Protein AF-A0A7J3GBJ2-F1 (afdb_monomer_lite)

Foldseek 3Di:
DEDDDDQVVVLVVVLVVLVVCVVPDPAAAEDPVQAPHLSCQLSCQVRGVVRYDGDDDLLLVLLLLVLCLQPPVVLSLVLLVVLLVCQVPLCPVPDDDADSVPADRSVVADSVCSCVRQSVDPNNSVSSSSCVVVQCPPADPVRDRPRNVVSVVSCVVVVVVSCVSSVVSVVSSCCSRNVD

Radius of gyration: 18.42 Å; chains: 1; bounding box: 48×35×54 Å

Structure (mmCIF, N/CA/C/O backbone):
data_AF-A0A7J3GBJ2-F1
#
_entry.id   AF-A0A7J3GBJ2-F1
#
loop_
_atom_site.group_PDB
_atom_site.id
_atom_site.type_symbol
_atom_site.label_atom_id
_atom_site.label_alt_id
_atom_site.label_comp_id
_atom_site.label_asym_id
_atom_site.label_entity_id
_atom_site.label_seq_id
_atom_site.pdbx_PDB_ins_code
_atom_site.Cartn_x
_atom_site.Cartn_y
_atom_site.Cartn_z
_atom_site.occupancy
_atom_site.B_iso_or_equiv
_atom_site.auth_seq_id
_atom_site.auth_comp_id
_atom_site.auth_asym_id
_atom_site.auth_atom_id
_atom_site.pdbx_PDB_model_num
ATOM 1 N N . VAL A 1 1 ? 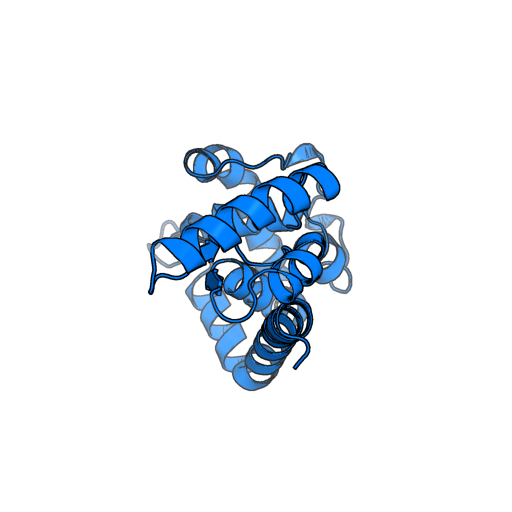1.906 3.348 5.472 1.00 92.12 1 VAL A N 1
ATOM 2 C CA . VAL A 1 1 ? 2.858 3.636 6.576 1.00 92.12 1 VAL A CA 1
ATOM 3 C C . VAL A 1 1 ? 2.103 3.857 7.868 1.00 92.12 1 VAL A C 1
ATOM 5 O O . VAL A 1 1 ? 0.923 4.216 7.801 1.00 92.12 1 VAL A O 1
ATOM 8 N N . ASP A 1 2 ? 2.789 3.650 8.988 1.00 96.25 2 ASP A N 1
ATOM 9 C CA . ASP A 1 2 ? 2.226 3.807 10.328 1.00 96.25 2 ASP A CA 1
ATOM 10 C C . ASP A 1 2 ? 1.955 5.274 10.692 1.00 96.25 2 ASP A C 1
ATOM 12 O O . ASP A 1 2 ? 2.309 6.191 9.943 1.00 96.25 2 ASP A O 1
ATOM 16 N N . TYR A 1 3 ? 1.248 5.480 11.800 1.00 95.81 3 TYR A N 1
ATOM 17 C CA . TYR A 1 3 ? 0.999 6.790 12.384 1.00 95.81 3 TYR A CA 1
ATOM 18 C C . TYR A 1 3 ? 2.322 7.482 12.745 1.00 95.81 3 TYR A C 1
ATOM 20 O O . TYR A 1 3 ? 3.266 6.852 13.218 1.00 95.81 3 TYR A O 1
ATOM 28 N N . ILE A 1 4 ? 2.381 8.791 12.501 1.00 94.38 4 ILE A N 1
ATOM 29 C CA . ILE A 1 4 ? 3.524 9.646 12.826 1.00 94.38 4 ILE A CA 1
ATOM 30 C C . ILE A 1 4 ? 3.000 10.722 13.771 1.00 94.38 4 ILE A C 1
ATOM 32 O O . ILE A 1 4 ? 2.226 11.583 13.354 1.00 94.38 4 ILE A O 1
ATOM 36 N N . GLY A 1 5 ? 3.402 10.658 15.036 1.00 95.62 5 GLY A N 1
ATOM 37 C CA . GLY A 1 5 ? 2.959 11.588 16.068 1.00 95.62 5 GLY A CA 1
ATOM 38 C C . GLY A 1 5 ? 3.082 10.996 17.467 1.00 95.62 5 GLY A C 1
ATOM 39 O O . GLY A 1 5 ? 3.608 9.897 17.647 1.00 95.62 5 GLY A O 1
ATOM 40 N N . ASP A 1 6 ? 2.580 11.734 18.453 1.00 98.00 6 ASP A N 1
ATOM 41 C CA . ASP A 1 6 ? 2.528 11.293 19.844 1.00 98.00 6 ASP A CA 1
ATOM 42 C C . ASP A 1 6 ? 1.311 10.381 20.068 1.00 98.00 6 ASP A C 1
ATOM 44 O O . ASP A 1 6 ? 0.164 10.781 19.855 1.00 98.00 6 ASP A O 1
ATOM 48 N N . LEU A 1 7 ? 1.559 9.138 20.488 1.00 98.38 7 LEU A N 1
ATOM 49 C CA . LEU A 1 7 ? 0.496 8.151 20.701 1.00 98.38 7 LEU A CA 1
ATOM 50 C C . LEU A 1 7 ? -0.412 8.501 21.889 1.00 98.38 7 LEU A C 1
ATOM 52 O O . LEU A 1 7 ? -1.593 8.159 21.865 1.00 98.38 7 LEU A O 1
ATOM 56 N N . GLY A 1 8 ? 0.103 9.194 22.907 1.00 98.38 8 GLY A N 1
ATOM 57 C CA . GLY A 1 8 ? -0.686 9.639 24.054 1.00 98.38 8 GLY A CA 1
ATOM 58 C C . GLY A 1 8 ? -1.625 10.794 23.700 1.00 98.38 8 GLY A C 1
ATOM 59 O O . GLY A 1 8 ? -2.772 10.818 24.145 1.00 98.38 8 GLY A O 1
ATOM 60 N N . GLU A 1 9 ? -1.174 11.733 22.867 1.00 98.44 9 GLU A N 1
ATOM 61 C CA . GLU A 1 9 ? -2.026 12.777 22.286 1.00 98.44 9 GLU A CA 1
ATOM 62 C C . GLU A 1 9 ? -3.098 12.169 21.384 1.00 98.44 9 GLU A C 1
ATOM 64 O O . GLU A 1 9 ? -4.274 12.520 21.518 1.00 98.44 9 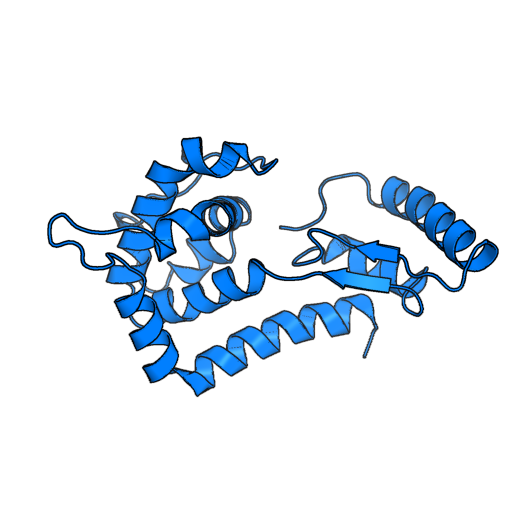GLU A O 1
ATOM 69 N N . PHE A 1 10 ? -2.719 11.218 20.521 1.00 98.56 10 PHE A N 1
ATOM 70 C CA . PHE A 1 10 ? -3.676 10.481 19.698 1.00 98.56 10 PHE A CA 1
ATOM 71 C C . PHE A 1 10 ? -4.740 9.797 20.561 1.00 98.56 10 PHE A C 1
ATOM 73 O O . PHE A 1 10 ? -5.927 9.954 20.296 1.00 98.56 10 PHE A O 1
ATOM 80 N N . GLU A 1 11 ? -4.342 9.076 21.613 1.00 98.62 11 GLU A N 1
ATOM 81 C CA . GLU A 1 11 ? -5.284 8.392 22.502 1.00 98.62 11 GLU A CA 1
ATOM 82 C C . GLU A 1 11 ? -6.266 9.368 23.158 1.00 98.62 11 GLU A C 1
ATOM 84 O O . GLU A 1 11 ? -7.481 9.164 23.080 1.00 98.62 11 GLU A O 1
ATOM 89 N N . ARG A 1 12 ? -5.756 10.455 23.753 1.00 98.56 12 ARG A N 1
ATOM 90 C CA . ARG A 1 12 ? -6.589 11.464 24.425 1.00 98.56 12 ARG A CA 1
ATOM 91 C C . ARG A 1 12 ? -7.602 12.100 23.477 1.00 98.56 12 ARG A C 1
ATOM 93 O O . ARG A 1 12 ? -8.775 12.226 23.823 1.00 98.56 12 ARG A O 1
ATOM 100 N N . THR A 1 13 ? -7.172 12.489 22.279 1.00 98.25 13 THR A N 1
ATOM 101 C CA . THR A 1 13 ? -8.063 13.117 21.288 1.00 98.25 13 THR A CA 1
ATOM 102 C C . THR A 1 13 ? -9.037 12.118 20.668 1.00 98.25 13 THR A C 1
ATOM 104 O O . THR A 1 13 ? -10.225 12.420 20.527 1.00 98.25 13 THR A O 1
ATOM 107 N N . PHE A 1 14 ? -8.587 10.901 20.358 1.00 98.38 14 PHE A N 1
ATOM 108 C CA . PHE A 1 14 ? -9.445 9.850 19.815 1.00 98.38 14 PHE A CA 1
ATOM 109 C C . PHE A 1 14 ? -10.545 9.438 20.800 1.00 98.38 14 PHE A C 1
ATOM 111 O O . PHE A 1 14 ? -11.691 9.244 20.391 1.00 98.38 14 PHE A O 1
ATOM 118 N N . GLN A 1 15 ? -10.237 9.374 22.101 1.00 98.38 15 GLN A N 1
ATOM 119 C CA . GLN A 1 15 ? -11.229 9.105 23.143 1.00 98.38 15 GLN A CA 1
ATOM 120 C C . GLN A 1 15 ? -12.368 10.134 23.122 1.00 98.38 15 GLN A C 1
ATOM 122 O O . GLN A 1 15 ? -13.537 9.756 23.204 1.00 98.38 15 GLN A O 1
ATOM 127 N N . ILE A 1 16 ? -12.050 11.421 22.951 1.00 98.44 16 ILE A N 1
ATOM 128 C CA . ILE A 1 16 ? -13.060 12.482 22.840 1.00 98.44 16 ILE A CA 1
ATOM 129 C C . ILE A 1 16 ? -13.940 12.252 21.604 1.00 98.44 16 ILE A C 1
ATOM 131 O O . ILE A 1 16 ? -15.165 12.285 21.710 1.00 98.44 16 ILE A O 1
ATOM 135 N N . HIS A 1 17 ? -13.351 11.942 20.445 1.00 98.19 17 HIS A N 1
ATOM 136 C CA . HIS A 1 17 ? -14.122 11.637 19.234 1.00 98.19 17 HIS A CA 1
ATOM 137 C C . HIS A 1 17 ? -15.032 10.412 19.393 1.00 98.19 17 HIS A C 1
ATOM 139 O O . HIS A 1 17 ? -16.178 10.444 18.940 1.00 98.19 17 HIS A O 1
ATOM 145 N N . ALA A 1 18 ? -14.563 9.359 20.065 1.00 97.75 18 ALA A N 1
ATOM 146 C CA . ALA A 1 18 ? -15.368 8.177 20.361 1.00 97.75 18 ALA A CA 1
ATOM 147 C C . ALA A 1 18 ? -16.564 8.512 21.265 1.00 97.75 18 ALA A C 1
ATOM 149 O O . ALA A 1 18 ? -17.683 8.075 20.991 1.00 97.75 18 ALA A O 1
ATOM 150 N N . LEU A 1 19 ? -16.358 9.339 22.297 1.00 97.88 19 LEU A N 1
ATOM 151 C CA . LEU A 1 19 ? -17.436 9.811 23.172 1.00 97.88 19 LEU A CA 1
ATOM 152 C C . LEU A 1 19 ? -18.465 10.656 22.410 1.00 97.88 19 LEU A C 1
ATOM 154 O O . LEU A 1 19 ? -19.664 10.439 22.571 1.00 97.88 19 LEU A O 1
ATOM 158 N N . ILE A 1 20 ? -18.015 11.565 21.539 1.00 98.25 20 ILE A N 1
ATOM 159 C CA . ILE A 1 20 ? -18.900 12.375 20.687 1.00 98.25 20 ILE A CA 1
ATOM 160 C C . ILE A 1 20 ? -19.735 11.467 19.770 1.00 98.25 20 ILE A C 1
ATOM 162 O O . ILE A 1 20 ? -20.954 11.633 19.697 1.00 98.25 20 ILE A O 1
ATOM 166 N N . ALA A 1 21 ? -19.113 10.477 19.121 1.00 97.69 21 ALA A N 1
ATOM 167 C CA . ALA A 1 21 ? -19.807 9.544 18.232 1.00 97.69 21 ALA A CA 1
ATOM 168 C C . ALA A 1 21 ? -20.862 8.699 18.951 1.00 97.69 21 ALA A C 1
ATOM 170 O O . ALA A 1 21 ? -21.957 8.493 18.427 1.00 97.69 21 ALA A O 1
ATOM 171 N N . ARG A 1 22 ? -20.564 8.261 20.179 1.00 96.56 22 ARG A N 1
ATOM 172 C CA . ARG A 1 22 ? -21.524 7.536 21.020 1.00 96.56 22 ARG A CA 1
ATOM 173 C C . ARG A 1 22 ? -22.670 8.428 21.490 1.00 96.56 22 ARG A C 1
ATOM 175 O O . ARG A 1 22 ? -23.808 7.976 21.501 1.00 96.56 22 ARG A O 1
ATOM 182 N N . ASN A 1 23 ? -22.387 9.682 21.842 1.00 97.94 23 ASN A N 1
ATOM 183 C CA . ASN A 1 23 ? -23.396 10.605 22.360 1.00 97.94 23 ASN A CA 1
ATOM 184 C C . ASN A 1 23 ? -24.367 11.111 21.282 1.00 97.94 23 ASN A C 1
ATOM 186 O O . ASN A 1 23 ? -25.557 11.249 21.542 1.00 97.94 23 ASN A O 1
ATOM 190 N N . PHE A 1 24 ? -23.866 11.397 20.078 1.00 97.00 24 PHE A N 1
ATOM 191 C CA . PHE A 1 24 ? -24.652 11.996 18.989 1.00 97.00 24 PHE A CA 1
ATOM 192 C C . PHE A 1 24 ? -24.983 11.014 17.859 1.00 97.00 24 PHE A C 1
ATOM 194 O O . PHE A 1 24 ? -25.394 11.427 16.775 1.00 97.00 24 PHE A O 1
ATOM 201 N N . GLY A 1 25 ? -24.751 9.724 18.092 1.00 92.75 25 GLY A N 1
ATOM 202 C CA . GLY A 1 25 ? -24.980 8.661 17.129 1.00 92.75 25 GLY A CA 1
ATOM 203 C C . GLY A 1 25 ? -26.459 8.413 16.781 1.00 92.75 25 GLY A C 1
ATOM 204 O O . GLY A 1 25 ? -27.335 9.185 17.167 1.00 92.75 25 GLY A O 1
ATOM 205 N N . PRO A 1 26 ? -26.759 7.322 16.048 1.00 90.25 26 PRO A N 1
ATOM 206 C CA . PRO A 1 26 ? -25.888 6.168 15.801 1.00 90.25 26 PRO A CA 1
ATOM 207 C C . PRO A 1 26 ? -25.029 6.327 14.533 1.00 90.25 26 PRO A C 1
ATOM 209 O O . PRO A 1 26 ? -25.389 5.848 13.458 1.00 90.25 26 PRO A O 1
ATOM 212 N N . TYR A 1 27 ? -23.860 6.965 14.650 1.00 96.88 27 TYR A N 1
ATOM 213 C CA . TYR A 1 27 ? -22.863 7.027 13.578 1.00 96.88 27 TYR A CA 1
ATOM 214 C C . TYR A 1 27 ? -21.522 6.445 14.030 1.00 96.88 27 TYR A C 1
ATOM 216 O O . TYR A 1 27 ? -21.257 6.268 15.216 1.00 96.88 27 TYR A O 1
ATOM 224 N N . LYS A 1 28 ? -20.677 6.122 13.049 1.00 97.56 28 LYS A N 1
ATOM 225 C CA . LYS A 1 28 ? -19.372 5.480 13.243 1.00 97.56 28 LYS A CA 1
ATOM 226 C C . LYS A 1 28 ? -18.231 6.435 12.919 1.00 97.56 28 LYS A C 1
ATOM 228 O O . LYS A 1 28 ? -18.367 7.301 12.054 1.00 97.56 28 LYS A O 1
ATOM 233 N N . LEU A 1 29 ? -17.083 6.220 13.552 1.00 97.81 29 LEU A N 1
ATOM 234 C CA . LEU A 1 29 ? -15.836 6.891 13.207 1.00 97.81 29 LEU A CA 1
ATOM 235 C C . LEU A 1 29 ? -15.256 6.270 11.931 1.00 97.81 29 LEU A C 1
ATOM 237 O O . LEU A 1 29 ? -14.889 5.096 11.900 1.00 97.81 29 LEU A O 1
ATOM 241 N N . SER A 1 30 ? -15.185 7.061 10.861 1.00 97.88 30 SER A N 1
ATOM 242 C CA . SER A 1 30 ? -14.603 6.644 9.582 1.00 97.88 30 SER A CA 1
ATOM 243 C C . SER A 1 30 ? -13.115 6.984 9.545 1.00 97.88 30 SER A C 1
ATOM 245 O O . SER A 1 30 ? -12.745 8.154 9.465 1.00 97.88 30 SER A O 1
ATOM 247 N N . ILE A 1 31 ? -12.257 5.964 9.564 1.00 97.56 31 ILE A N 1
ATOM 248 C CA . ILE A 1 31 ? -10.799 6.120 9.574 1.00 97.56 31 ILE A CA 1
ATOM 249 C C . ILE A 1 31 ? -10.274 6.040 8.141 1.00 97.56 31 ILE A C 1
ATOM 251 O O . ILE A 1 31 ? -10.201 4.970 7.531 1.00 97.56 31 ILE A O 1
ATOM 255 N N . HIS A 1 32 ? -9.937 7.207 7.596 1.00 96.00 32 HIS A N 1
ATOM 256 C CA . HIS A 1 32 ? -9.338 7.362 6.273 1.00 96.00 32 HIS A CA 1
ATOM 257 C C . HIS A 1 32 ? -7.830 7.108 6.321 1.00 96.00 32 HIS A C 1
ATOM 259 O O . HIS A 1 32 ? -7.207 7.226 7.375 1.00 96.00 32 HIS A O 1
ATOM 265 N N . SER A 1 33 ? -7.239 6.741 5.176 1.00 92.44 33 SER A N 1
ATOM 266 C CA . SER A 1 33 ? -5.830 6.313 5.103 1.00 92.44 33 SER A CA 1
ATOM 267 C C . SER A 1 33 ? -5.507 5.238 6.150 1.00 92.44 33 SER A C 1
ATOM 269 O O . SER A 1 33 ? -4.428 5.226 6.749 1.00 92.44 33 SER A O 1
ATOM 271 N N . GLY A 1 34 ? -6.489 4.364 6.391 1.00 93.81 34 GLY A N 1
ATOM 272 C CA . GLY A 1 34 ? -6.558 3.513 7.564 1.00 93.81 34 GLY A CA 1
ATOM 273 C C . GLY A 1 34 ? -5.627 2.317 7.510 1.00 93.81 34 GLY A C 1
ATOM 274 O O . GLY A 1 34 ? -5.369 1.752 8.560 1.00 93.81 34 GLY A O 1
ATOM 275 N N . SER A 1 35 ? -5.092 1.942 6.344 1.00 95.81 35 SER A N 1
ATOM 276 C CA . SER A 1 35 ? -4.127 0.845 6.221 1.00 95.81 35 SER A CA 1
ATOM 277 C C . SER A 1 35 ? -2.760 1.175 6.829 1.00 95.81 35 SER A C 1
ATOM 279 O O . SER A 1 35 ? -2.304 2.326 6.808 1.00 95.81 35 SER A O 1
ATOM 281 N N . ASP A 1 36 ? -2.085 0.128 7.300 1.00 96.69 36 ASP A N 1
ATOM 282 C CA . ASP A 1 36 ? -0.754 0.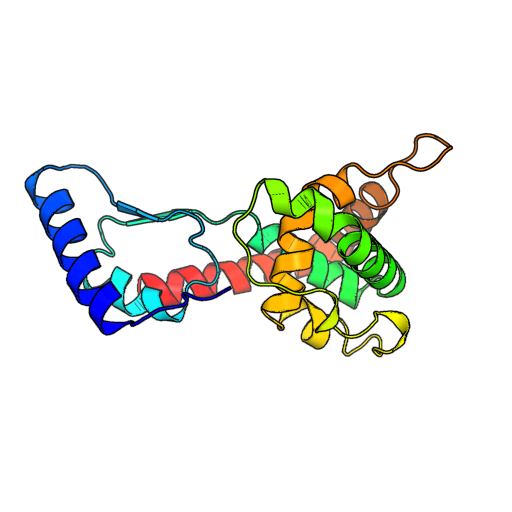118 7.909 1.00 96.69 36 ASP A CA 1
ATOM 283 C C . ASP A 1 36 ? -0.602 0.975 9.174 1.00 96.69 36 ASP A C 1
ATOM 285 O O . ASP A 1 36 ? 0.521 1.317 9.530 1.00 96.69 36 ASP A O 1
ATOM 289 N N . LYS A 1 37 ? -1.693 1.342 9.856 1.00 97.00 37 LYS A N 1
ATOM 290 C CA . LYS A 1 37 ? -1.682 2.171 11.077 1.00 97.00 37 LYS A CA 1
ATOM 291 C C . LYS A 1 37 ? -1.551 1.328 12.351 1.00 97.00 37 LYS A C 1
ATOM 293 O O . LYS A 1 37 ? -2.321 1.488 13.298 1.00 97.00 37 LYS A O 1
ATOM 298 N N . PHE A 1 38 ? -0.607 0.388 12.340 1.00 97.31 38 PHE A N 1
ATOM 299 C CA . PHE A 1 38 ? -0.499 -0.667 13.348 1.00 97.31 38 PHE A CA 1
ATOM 300 C C . PHE A 1 38 ? -0.312 -0.142 14.773 1.00 97.31 38 PHE A C 1
ATOM 302 O O . PHE A 1 38 ? -0.910 -0.700 15.689 1.00 97.31 38 PHE A O 1
ATOM 309 N N . SER A 1 39 ? 0.440 0.943 14.966 1.00 97.81 39 SER A N 1
ATOM 310 C CA . SER A 1 39 ? 0.665 1.533 16.294 1.00 97.81 39 SER A CA 1
ATOM 311 C C . SER A 1 39 ? -0.608 2.062 16.967 1.00 97.81 39 SER A C 1
ATOM 313 O O . SER A 1 39 ? -0.718 2.009 18.190 1.00 97.81 39 SER A O 1
ATOM 315 N N . ILE A 1 40 ? -1.587 2.535 16.189 1.00 98.00 40 ILE A N 1
ATOM 316 C CA . ILE A 1 40 ? -2.830 3.116 16.719 1.00 98.00 40 ILE A CA 1
ATOM 317 C C . ILE A 1 40 ? -4.007 2.137 16.721 1.00 98.00 40 ILE A C 1
ATOM 319 O O . ILE A 1 40 ? -5.024 2.426 17.352 1.00 98.00 40 ILE A O 1
ATOM 323 N N . TYR A 1 41 ? -3.900 0.971 16.070 1.00 98.12 41 TYR A N 1
ATOM 324 C CA . TYR A 1 41 ? -4.977 -0.027 16.083 1.00 98.12 41 TYR A CA 1
ATOM 325 C C . TYR A 1 41 ? -5.358 -0.505 17.492 1.00 98.12 41 TYR A C 1
ATOM 327 O O . TYR A 1 41 ? -6.554 -0.480 17.777 1.00 98.12 41 TYR A O 1
ATOM 335 N N . PRO A 1 42 ? -4.424 -0.833 18.411 1.00 97.69 42 PRO A N 1
ATOM 336 C CA . PRO A 1 42 ? -4.800 -1.261 19.761 1.00 97.69 42 PRO A CA 1
ATOM 337 C C . PRO A 1 42 ? -5.565 -0.184 20.543 1.00 97.69 42 PRO A C 1
ATOM 339 O O . PRO A 1 42 ? -6.507 -0.484 21.277 1.00 97.69 42 PRO A O 1
ATOM 342 N N . ILE A 1 43 ? -5.188 1.087 20.361 1.00 97.94 43 ILE A N 1
ATOM 343 C CA . ILE A 1 43 ? -5.859 2.237 20.984 1.00 97.94 43 ILE A CA 1
ATOM 344 C C . ILE A 1 43 ? -7.279 2.370 20.423 1.00 97.94 43 ILE A C 1
ATOM 346 O O . ILE A 1 43 ? -8.249 2.424 21.180 1.00 97.94 43 ILE A O 1
ATOM 350 N N . MET A 1 44 ? -7.406 2.379 19.094 1.00 97.94 44 MET A N 1
ATOM 351 C CA . MET A 1 44 ? -8.692 2.514 18.413 1.00 97.94 44 MET A CA 1
ATOM 352 C C . MET A 1 44 ? -9.641 1.354 18.735 1.00 97.94 44 MET A C 1
ATOM 354 O O . MET A 1 44 ? -10.812 1.591 19.025 1.00 97.94 44 MET A O 1
ATOM 358 N N . GLY A 1 45 ? -9.130 0.123 18.744 1.00 97.69 45 GLY A N 1
ATOM 359 C CA . GLY A 1 45 ? -9.883 -1.085 19.072 1.00 97.69 45 GLY A CA 1
ATOM 360 C C . GLY A 1 45 ? -10.468 -1.038 20.476 1.00 97.69 45 GLY A C 1
ATOM 361 O O . GLY A 1 45 ? -11.676 -1.194 20.652 1.00 97.69 45 GLY A O 1
ATOM 362 N N . ARG A 1 46 ? -9.630 -0.720 21.471 1.00 97.31 46 ARG A N 1
ATOM 363 C CA . ARG A 1 46 ? -10.056 -0.592 22.873 1.00 97.31 46 ARG A CA 1
ATOM 364 C C . ARG A 1 46 ? -11.088 0.517 23.079 1.00 97.31 46 ARG A C 1
ATOM 366 O O . ARG A 1 46 ? -12.018 0.339 23.860 1.00 97.31 46 ARG A O 1
ATOM 373 N N . LEU A 1 47 ? -10.910 1.669 22.432 1.00 97.38 47 LEU A N 1
ATOM 374 C CA . LEU A 1 47 ? -11.757 2.839 22.675 1.00 97.38 47 LEU A CA 1
ATOM 375 C C . LEU A 1 47 ? -13.062 2.832 21.869 1.00 97.38 47 LEU A C 1
ATOM 377 O O . LEU A 1 47 ? -14.065 3.367 22.344 1.00 97.38 47 LEU A O 1
ATOM 381 N N . ALA A 1 48 ? -13.054 2.270 20.659 1.00 96.69 48 ALA A N 1
ATOM 382 C CA . ALA A 1 48 ? -14.144 2.442 19.700 1.00 96.69 48 ALA A CA 1
ATOM 383 C C . ALA A 1 48 ? -14.307 1.277 18.704 1.00 96.69 48 ALA A C 1
ATOM 385 O O . ALA A 1 48 ? -14.913 1.476 17.652 1.00 96.69 48 ALA A O 1
ATOM 386 N N . GLY A 1 49 ? -13.777 0.079 18.985 1.00 95.56 49 GLY A N 1
ATOM 387 C CA . GLY A 1 49 ? -13.806 -1.060 18.055 1.00 95.56 49 GLY A CA 1
ATOM 388 C C . GLY A 1 49 ? -15.194 -1.372 17.478 1.00 95.56 49 GLY A C 1
ATOM 389 O O . GLY A 1 49 ? -15.324 -1.665 16.291 1.00 95.56 49 GLY A O 1
ATOM 390 N N . ASP A 1 50 ? -16.248 -1.217 18.275 1.00 94.81 50 ASP A N 1
ATOM 391 C CA . ASP A 1 50 ? -17.647 -1.443 17.894 1.00 94.81 50 ASP A CA 1
ATOM 392 C C . ASP A 1 50 ? -18.223 -0.391 16.925 1.00 94.81 50 ASP A C 1
ATOM 394 O O . ASP A 1 50 ? -19.209 -0.647 16.231 1.00 94.81 50 ASP A O 1
ATOM 398 N N . ILE A 1 51 ? -17.596 0.783 16.835 1.00 96.31 51 ILE A N 1
ATOM 399 C CA . ILE A 1 51 ? -18.077 1.931 16.053 1.00 96.31 51 ILE A CA 1
ATOM 400 C C . ILE A 1 51 ? -17.031 2.468 15.069 1.00 96.31 51 ILE A C 1
ATOM 402 O O . ILE A 1 51 ? -17.098 3.630 14.665 1.00 96.31 51 ILE A O 1
ATOM 406 N N . ILE A 1 52 ? -16.080 1.638 14.638 1.00 97.12 52 ILE A N 1
ATOM 407 C CA . ILE A 1 52 ? -15.085 2.003 13.621 1.00 97.12 52 ILE A CA 1
ATOM 408 C C . ILE A 1 52 ? -15.499 1.516 12.230 1.00 97.12 52 ILE A C 1
ATOM 410 O O . ILE A 1 52 ? -15.977 0.400 12.026 1.00 97.12 52 ILE A O 1
ATOM 414 N N . HIS A 1 53 ? -15.263 2.365 11.234 1.00 97.50 53 HIS A N 1
ATOM 415 C CA . HIS A 1 53 ? -15.205 1.993 9.828 1.00 97.50 53 HIS A CA 1
ATOM 416 C C . HIS A 1 53 ? -13.792 2.269 9.297 1.00 97.50 53 HIS A C 1
ATOM 418 O O . HIS A 1 53 ? -13.419 3.421 9.074 1.00 97.50 53 HIS A O 1
ATOM 424 N N . LEU A 1 54 ? -12.995 1.212 9.119 1.00 97.44 54 LEU A N 1
ATOM 425 C CA . LEU A 1 54 ? -11.612 1.306 8.651 1.00 97.44 54 LEU A CA 1
ATOM 426 C C . LEU A 1 54 ? -11.555 1.242 7.120 1.00 97.44 54 LEU A C 1
ATOM 428 O O . LEU A 1 54 ? -11.996 0.259 6.528 1.00 97.44 54 LEU A O 1
ATOM 432 N N . LYS A 1 55 ? -10.977 2.263 6.476 1.00 97.19 55 LYS A N 1
ATOM 433 C CA . LYS A 1 55 ? -10.796 2.284 5.018 1.00 97.19 55 LYS A CA 1
ATOM 434 C C . LYS A 1 55 ? -9.374 1.890 4.633 1.00 97.19 55 LYS A C 1
ATOM 436 O O . LYS A 1 55 ? -8.413 2.578 4.985 1.00 97.19 55 LYS A O 1
ATOM 441 N N . THR A 1 56 ? -9.252 0.825 3.848 1.00 96.00 56 THR A N 1
ATOM 442 C CA . THR A 1 56 ? -8.019 0.423 3.157 1.00 96.00 56 THR A CA 1
ATOM 443 C C . THR A 1 56 ? -8.237 0.514 1.644 1.00 96.00 56 THR A C 1
ATOM 445 O O . THR A 1 56 ? -9.370 0.468 1.171 1.00 96.00 56 THR A O 1
ATOM 448 N N . ALA A 1 57 ? -7.163 0.711 0.87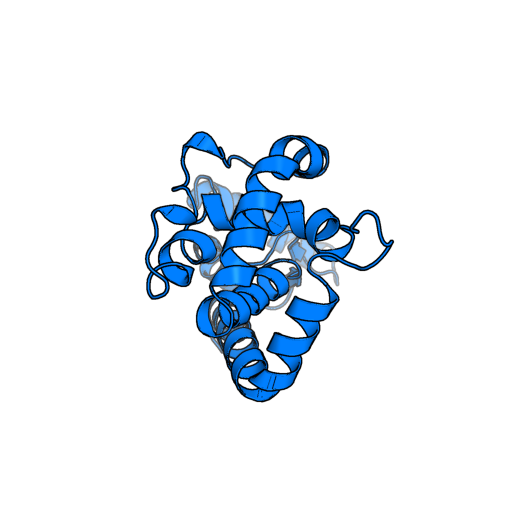9 1.00 93.50 57 ALA A N 1
ATOM 449 C CA . ALA A 1 57 ? -7.214 0.679 -0.585 1.00 93.50 57 ALA A CA 1
ATOM 450 C C . ALA A 1 57 ? -5.817 0.425 -1.160 1.00 93.50 57 ALA A C 1
ATOM 452 O O . ALA A 1 57 ? -5.500 -0.684 -1.579 1.00 93.50 57 ALA A O 1
ATOM 453 N N . GLY A 1 58 ? -4.944 1.435 -1.106 1.00 93.81 58 GLY A N 1
ATOM 454 C CA . GLY A 1 58 ? -3.644 1.380 -1.772 1.00 93.81 58 GLY A CA 1
ATOM 455 C C . GLY A 1 58 ? -2.671 0.348 -1.200 1.00 93.81 58 GLY A C 1
ATOM 456 O O . GLY A 1 58 ? -1.771 -0.076 -1.916 1.00 93.81 58 GLY A O 1
ATOM 457 N N . THR A 1 59 ? -2.865 -0.129 0.038 1.00 96.00 59 THR A N 1
ATOM 458 C CA . THR A 1 59 ? -2.050 -1.246 0.546 1.00 96.00 59 THR A CA 1
ATOM 459 C C . THR A 1 59 ? -2.261 -2.520 -0.271 1.00 96.00 59 THR A C 1
ATOM 461 O O . THR A 1 59 ? -1.296 -3.209 -0.561 1.00 96.00 59 THR A O 1
ATOM 464 N N . SER A 1 60 ? -3.476 -2.785 -0.767 1.00 96.88 60 SER A N 1
ATOM 465 C CA . SER A 1 60 ? -3.732 -3.951 -1.618 1.00 96.88 60 SER A CA 1
ATOM 466 C C . SER A 1 60 ? -2.932 -3.892 -2.921 1.00 96.88 60 SER A C 1
ATOM 468 O O . SER A 1 60 ? -2.422 -4.913 -3.359 1.00 96.88 60 SER A O 1
ATOM 470 N N . TYR A 1 61 ? -2.752 -2.700 -3.504 1.00 98.00 61 TYR A N 1
ATOM 471 C CA . TYR A 1 61 ? -1.866 -2.510 -4.658 1.00 98.00 61 TYR A CA 1
ATOM 472 C C . TYR A 1 61 ? -0.397 -2.788 -4.305 1.00 98.00 61 TYR A C 1
ATOM 474 O O . TYR A 1 61 ? 0.293 -3.472 -5.056 1.00 98.00 61 TYR A O 1
ATOM 482 N N . LEU A 1 62 ? 0.081 -2.308 -3.152 1.00 98.31 62 LEU A N 1
ATOM 483 C CA . LEU A 1 62 ? 1.448 -2.588 -2.696 1.00 98.31 62 LEU A CA 1
ATOM 484 C C . LEU A 1 62 ? 1.687 -4.086 -2.483 1.00 98.31 62 LEU A C 1
ATOM 486 O O . LEU A 1 62 ? 2.730 -4.608 -2.864 1.00 98.31 62 LEU A O 1
ATOM 490 N N . GLU A 1 63 ? 0.714 -4.789 -1.914 1.00 98.25 63 GLU A N 1
ATOM 491 C CA . GLU A 1 63 ? 0.805 -6.231 -1.718 1.00 98.25 63 GLU A CA 1
ATOM 492 C C . GLU A 1 63 ? 0.723 -6.997 -3.056 1.00 98.25 63 GLU A C 1
ATOM 494 O O . GLU A 1 63 ? 1.444 -7.979 -3.225 1.00 98.25 63 GLU A O 1
ATOM 499 N N . SER A 1 64 ? -0.023 -6.510 -4.061 1.00 98.38 64 SER A N 1
ATOM 500 C CA . SER A 1 64 ? 0.064 -7.033 -5.438 1.00 98.38 64 SER A CA 1
ATOM 501 C C . SER A 1 64 ? 1.483 -6.923 -6.004 1.00 98.38 64 SER A C 1
ATOM 503 O O . SER A 1 64 ? 1.961 -7.841 -6.669 1.00 98.38 64 SER A O 1
ATOM 505 N N . LEU A 1 65 ? 2.190 -5.821 -5.729 1.00 98.69 65 LEU A N 1
ATOM 506 C CA . LEU A 1 65 ? 3.565 -5.640 -6.194 1.00 98.69 65 LEU A CA 1
ATOM 507 C C . LEU A 1 65 ? 4.556 -6.630 -5.560 1.00 98.69 65 LEU A C 1
ATOM 509 O O . LEU A 1 65 ? 5.588 -6.892 -6.176 1.00 98.69 65 LEU A O 1
ATOM 513 N N . ARG A 1 66 ? 4.248 -7.231 -4.398 1.00 98.56 66 ARG A N 1
ATOM 514 C CA . ARG A 1 66 ? 5.081 -8.310 -3.823 1.00 98.56 66 ARG A CA 1
ATOM 515 C C . ARG A 1 66 ? 5.119 -9.520 -4.748 1.00 98.56 66 ARG A C 1
ATOM 517 O O . ARG A 1 66 ? 6.183 -10.082 -4.974 1.00 98.56 66 ARG A O 1
ATOM 524 N N . ILE A 1 67 ? 3.981 -9.870 -5.346 1.00 98.62 67 ILE A N 1
ATOM 525 C CA . ILE A 1 67 ? 3.888 -10.972 -6.314 1.00 98.62 67 ILE A CA 1
ATOM 526 C C . ILE A 1 67 ? 4.743 -10.666 -7.545 1.00 98.62 67 ILE A C 1
ATOM 528 O O . ILE A 1 67 ? 5.481 -11.526 -8.019 1.00 98.62 67 ILE A O 1
ATOM 532 N N . ILE A 1 68 ? 4.722 -9.416 -8.016 1.00 98.75 68 ILE A N 1
ATOM 533 C CA . ILE A 1 68 ? 5.572 -8.990 -9.132 1.00 98.75 68 ILE A CA 1
ATOM 534 C C . ILE A 1 68 ? 7.053 -9.091 -8.757 1.00 98.75 68 ILE A C 1
ATOM 536 O O . ILE A 1 68 ? 7.824 -9.673 -9.507 1.00 98.75 68 ILE A O 1
ATOM 540 N N . ALA A 1 69 ? 7.451 -8.604 -7.578 1.00 98.50 69 ALA A N 1
ATOM 541 C CA . ALA A 1 69 ? 8.836 -8.683 -7.113 1.00 98.50 69 ALA A CA 1
ATOM 542 C C . ALA A 1 69 ? 9.365 -10.128 -7.032 1.00 98.50 69 ALA A C 1
ATOM 544 O O . ALA A 1 69 ? 10.543 -10.355 -7.303 1.00 98.50 69 ALA A O 1
ATOM 545 N N . ARG A 1 70 ? 8.505 -11.095 -6.686 1.00 98.19 70 ARG A N 1
ATOM 546 C CA . ARG A 1 70 ? 8.861 -12.520 -6.569 1.00 98.19 70 ARG A CA 1
ATOM 547 C C . ARG A 1 70 ? 8.937 -13.250 -7.908 1.00 98.19 70 ARG A C 1
ATOM 549 O O . ARG A 1 70 ? 9.785 -14.123 -8.060 1.00 98.19 70 ARG A O 1
ATOM 556 N N . HIS A 1 71 ? 8.051 -12.924 -8.852 1.00 98.50 71 HIS A N 1
ATOM 557 C CA . HIS A 1 71 ? 7.855 -13.721 -10.076 1.00 98.50 71 HIS A CA 1
ATOM 558 C C . HIS A 1 71 ? 8.302 -13.035 -11.368 1.00 98.50 71 HIS A C 1
ATOM 560 O O . HIS A 1 71 ? 8.591 -13.720 -12.344 1.00 98.50 71 HIS A O 1
ATOM 566 N N . ASP A 1 72 ? 8.388 -11.707 -11.381 1.00 98.62 72 ASP A N 1
ATOM 567 C CA . ASP A 1 72 ? 8.950 -10.914 -12.479 1.00 98.62 72 ASP A CA 1
ATOM 568 C C . ASP A 1 72 ? 9.775 -9.744 -11.896 1.00 98.62 72 ASP A C 1
ATOM 570 O O . ASP A 1 72 ? 9.357 -8.578 -11.927 1.00 98.62 72 ASP A O 1
ATOM 574 N N . PRO A 1 73 ? 10.955 -10.038 -11.311 1.00 98.50 73 PRO A N 1
ATOM 575 C CA . PRO A 1 73 ? 11.794 -9.024 -10.677 1.00 98.50 73 PRO A CA 1
ATOM 576 C C . PRO A 1 73 ? 12.261 -7.947 -11.666 1.00 98.50 73 PRO A C 1
ATOM 578 O O . PRO A 1 73 ? 12.451 -6.798 -11.269 1.00 98.50 73 PRO A O 1
ATOM 581 N N . SER A 1 74 ? 12.391 -8.278 -12.957 1.00 98.44 74 SER A N 1
ATOM 582 C CA . SER A 1 74 ? 12.677 -7.299 -14.012 1.00 98.44 74 SER A CA 1
ATOM 583 C C . SER A 1 74 ? 11.552 -6.272 -14.123 1.00 98.44 74 SER A C 1
ATOM 585 O O . SER A 1 74 ? 11.809 -5.073 -14.002 1.00 98.44 74 SER A O 1
ATOM 587 N N . LEU A 1 75 ? 10.298 -6.721 -14.263 1.00 98.69 75 LEU A N 1
ATOM 588 C CA . LEU A 1 75 ? 9.138 -5.828 -14.278 1.00 98.69 75 LEU A CA 1
ATOM 589 C C . LEU A 1 75 ? 9.045 -4.998 -12.997 1.00 98.69 75 LEU A C 1
ATOM 591 O O . LEU A 1 75 ? 8.754 -3.804 -13.059 1.00 98.69 75 LEU A O 1
ATOM 595 N N . PHE A 1 76 ? 9.305 -5.596 -11.833 1.00 98.81 76 PHE A N 1
ATOM 596 C CA . PHE A 1 76 ? 9.270 -4.851 -10.577 1.00 98.81 76 PHE A CA 1
ATOM 597 C C . PHE A 1 76 ? 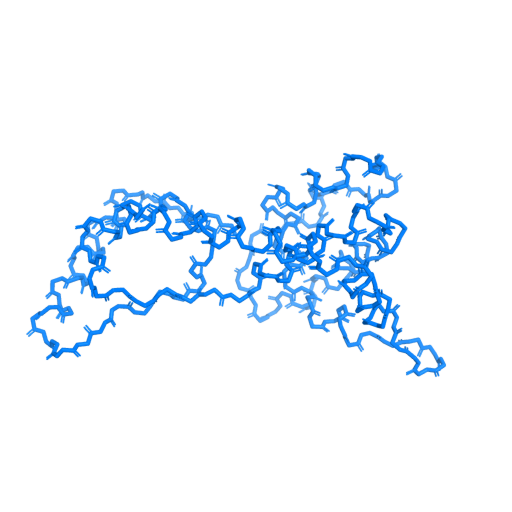10.307 -3.717 -10.543 1.00 98.81 76 PHE A C 1
ATOM 599 O O . PHE A 1 76 ? 9.979 -2.603 -10.133 1.00 98.81 76 PHE A O 1
ATOM 606 N N . ARG A 1 77 ? 11.533 -3.952 -11.033 1.00 98.62 77 ARG A N 1
ATOM 607 C CA . ARG A 1 77 ? 12.570 -2.909 -11.154 1.00 98.62 77 ARG A CA 1
ATOM 608 C C . ARG A 1 77 ? 12.138 -1.784 -12.088 1.00 98.62 77 ARG A C 1
ATOM 610 O O . ARG A 1 77 ? 12.326 -0.616 -11.750 1.00 98.62 77 ARG A O 1
ATOM 617 N N . GLU A 1 78 ? 11.532 -2.122 -13.227 1.00 98.50 78 GLU A N 1
ATOM 618 C CA . GLU A 1 78 ? 10.983 -1.134 -14.162 1.00 98.50 78 GLU A CA 1
ATOM 619 C C . GLU A 1 78 ? 9.912 -0.261 -13.485 1.00 98.50 78 GLU A C 1
ATOM 621 O O . GLU A 1 78 ? 9.962 0.966 -13.593 1.00 98.50 78 GLU A O 1
ATOM 626 N N . ILE A 1 79 ? 8.996 -0.875 -12.723 1.00 98.56 79 ILE A N 1
ATOM 627 C CA . ILE A 1 79 ? 7.957 -0.168 -11.958 1.00 98.56 79 ILE A CA 1
ATOM 628 C C . ILE A 1 79 ? 8.588 0.763 -10.920 1.00 98.56 79 ILE A C 1
ATOM 630 O O . ILE A 1 79 ? 8.240 1.938 -10.881 1.00 98.56 79 ILE A O 1
ATOM 634 N N . VAL A 1 80 ? 9.537 0.278 -10.109 1.00 98.31 80 VAL A N 1
ATOM 635 C CA . VAL A 1 80 ? 10.227 1.096 -9.093 1.00 98.31 80 VAL A CA 1
ATOM 636 C C . VAL A 1 80 ? 10.898 2.308 -9.737 1.00 98.31 80 VAL A C 1
ATOM 638 O O . VAL A 1 80 ? 10.711 3.436 -9.276 1.00 98.31 80 VAL A O 1
ATOM 641 N N . LYS A 1 81 ? 11.646 2.092 -10.822 1.00 97.69 81 LYS A N 1
ATOM 642 C CA . LYS A 1 81 ? 12.345 3.157 -11.545 1.00 97.69 81 LYS A CA 1
ATOM 643 C C . LYS A 1 81 ? 11.376 4.200 -12.093 1.00 97.69 81 LYS A C 1
ATOM 645 O O . LYS A 1 81 ? 11.601 5.398 -11.931 1.00 97.69 81 LYS A O 1
ATOM 650 N N . PHE A 1 82 ? 10.279 3.749 -12.695 1.00 97.81 82 PHE A N 1
ATOM 651 C CA . PHE A 1 82 ? 9.237 4.631 -13.206 1.00 97.81 82 PHE A CA 1
ATOM 652 C C . PHE A 1 82 ? 8.550 5.413 -12.076 1.00 97.81 82 PHE A C 1
ATOM 654 O O . PHE A 1 82 ? 8.385 6.629 -12.170 1.00 97.81 82 PHE A O 1
ATOM 661 N N . SER A 1 83 ? 8.225 4.755 -10.964 1.00 97.38 83 SER A N 1
ATOM 662 C CA . SER A 1 83 ? 7.655 5.393 -9.776 1.00 97.38 83 SER A CA 1
ATOM 663 C C . SER A 1 83 ? 8.570 6.477 -9.200 1.00 97.38 83 SER A C 1
ATOM 665 O O . SER A 1 83 ? 8.087 7.558 -8.876 1.00 97.38 83 SER A O 1
ATOM 667 N N . ILE A 1 84 ? 9.885 6.248 -9.122 1.00 95.81 84 ILE A N 1
ATOM 668 C CA . ILE A 1 84 ? 10.859 7.266 -8.683 1.00 95.81 84 ILE A CA 1
ATOM 669 C C . ILE A 1 84 ? 10.766 8.527 -9.549 1.00 95.81 84 ILE A C 1
ATOM 671 O O . ILE A 1 84 ? 10.718 9.636 -9.017 1.00 95.81 84 ILE A O 1
ATOM 675 N N . GLN A 1 85 ? 10.701 8.357 -10.871 1.00 95.12 85 GLN A N 1
ATOM 676 C CA . GLN A 1 85 ? 10.628 9.466 -11.825 1.00 95.12 85 GLN A CA 1
ATOM 677 C C . GLN A 1 85 ? 9.299 10.229 -11.726 1.00 95.12 85 GLN A C 1
ATOM 679 O O . GLN A 1 85 ? 9.287 11.457 -11.764 1.00 95.12 85 GLN A O 1
ATOM 684 N N . ARG A 1 86 ? 8.178 9.514 -11.563 1.00 95.00 86 ARG A N 1
ATOM 685 C CA . ARG A 1 86 ? 6.828 10.103 -11.492 1.00 95.00 86 ARG A CA 1
ATOM 686 C C . ARG A 1 86 ? 6.490 10.722 -10.139 1.00 95.00 86 ARG A C 1
ATOM 688 O O . ARG A 1 86 ? 5.605 11.571 -10.065 1.00 95.00 86 ARG A O 1
ATOM 695 N N . PHE A 1 87 ? 7.180 10.327 -9.070 1.00 93.94 87 PHE A N 1
ATOM 696 C CA . PHE A 1 87 ? 6.813 10.691 -7.701 1.00 93.94 87 PHE A CA 1
ATOM 697 C C . PHE A 1 87 ? 6.686 12.200 -7.468 1.00 93.94 87 PHE A C 1
ATOM 699 O O . PHE A 1 87 ? 5.788 12.630 -6.747 1.00 93.94 87 PHE A O 1
ATOM 706 N N . GLY A 1 88 ? 7.561 13.006 -8.079 1.00 90.88 88 GLY A N 1
ATOM 707 C CA . GLY A 1 88 ? 7.531 14.463 -7.940 1.00 90.88 88 GLY A CA 1
ATOM 708 C C . GLY A 1 88 ? 6.211 15.090 -8.397 1.00 90.88 88 GLY A C 1
ATOM 709 O O . GLY A 1 88 ? 5.717 15.999 -7.731 1.00 90.88 88 GLY A O 1
ATOM 710 N N . GLU A 1 89 ? 5.629 14.572 -9.481 1.00 91.06 89 GLU A N 1
ATOM 711 C CA . GLU A 1 89 ? 4.341 15.014 -10.024 1.00 91.06 89 GLU A CA 1
ATOM 712 C C . GLU A 1 89 ? 3.169 14.360 -9.286 1.00 91.06 89 GLU A C 1
ATOM 714 O O . GLU A 1 89 ? 2.260 15.042 -8.811 1.00 91.06 89 GLU A O 1
ATOM 719 N N . ASP A 1 90 ? 3.210 13.038 -9.127 1.00 90.12 90 ASP A N 1
ATOM 720 C CA . ASP A 1 90 ? 2.077 12.262 -8.616 1.00 90.12 90 ASP A CA 1
ATOM 721 C C . ASP A 1 90 ? 1.796 12.539 -7.128 1.00 90.12 90 ASP A C 1
ATOM 723 O O . ASP A 1 90 ? 0.661 12.401 -6.659 1.00 90.12 90 ASP A O 1
ATOM 727 N N . ARG A 1 91 ? 2.799 13.005 -6.368 1.00 88.75 91 ARG A N 1
ATOM 728 C CA . ARG A 1 91 ? 2.608 13.414 -4.967 1.00 88.75 91 ARG A CA 1
ATOM 729 C C . ARG A 1 91 ? 1.809 14.703 -4.805 1.00 88.75 91 ARG A C 1
ATOM 731 O O . ARG A 1 91 ? 1.416 14.997 -3.684 1.00 88.75 91 ARG A O 1
ATOM 738 N N . ALA A 1 92 ? 1.533 15.466 -5.866 1.00 84.88 92 ALA A N 1
ATOM 739 C CA . ALA A 1 92 ? 0.795 16.729 -5.750 1.00 84.88 92 ALA A CA 1
ATOM 740 C C . ALA A 1 92 ? -0.588 16.560 -5.089 1.00 84.88 92 ALA A C 1
ATOM 742 O O . ALA A 1 92 ? -1.074 17.472 -4.426 1.00 84.88 92 ALA A O 1
ATOM 743 N N . SER A 1 93 ? -1.196 15.375 -5.222 1.00 73.38 93 SER A N 1
ATOM 744 C CA . SER A 1 93 ? -2.490 15.035 -4.609 1.00 73.38 93 SER A CA 1
ATOM 745 C C . SER A 1 93 ? -2.376 14.288 -3.267 1.00 73.38 93 SER A C 1
ATOM 747 O O . SER A 1 93 ? -3.396 13.891 -2.704 1.00 73.38 93 SER A O 1
ATOM 749 N N . TYR A 1 94 ? -1.161 14.081 -2.738 1.00 76.94 94 TYR A N 1
ATOM 750 C CA . TYR A 1 94 ? -0.903 13.303 -1.521 1.00 76.94 94 TYR A CA 1
ATOM 751 C C . TYR A 1 94 ? 0.094 13.996 -0.586 1.00 76.94 94 TYR A C 1
ATOM 753 O O . TYR A 1 94 ? 1.244 14.245 -0.940 1.00 76.94 94 TYR A O 1
ATOM 761 N N . TYR A 1 95 ? -0.289 14.199 0.675 1.00 80.06 95 TYR A N 1
ATOM 762 C CA . TYR A 1 95 ? 0.668 14.615 1.699 1.00 80.06 95 TYR A CA 1
ATOM 763 C C . TYR A 1 95 ? 1.557 13.427 2.099 1.00 80.06 95 TYR A C 1
ATOM 765 O O . TYR A 1 95 ? 1.097 12.489 2.756 1.00 80.06 95 TYR A O 1
ATOM 773 N N . THR A 1 96 ? 2.826 13.438 1.679 1.00 82.44 96 THR A N 1
ATOM 774 C CA . THR A 1 96 ? 3.807 12.386 1.994 1.00 82.44 96 THR A CA 1
ATOM 775 C C . THR A 1 96 ? 5.163 12.980 2.360 1.00 82.44 96 THR A C 1
ATOM 777 O O . THR A 1 96 ? 5.540 14.038 1.865 1.00 82.44 96 THR A O 1
ATOM 780 N N . SER A 1 97 ? 5.902 12.278 3.219 1.00 82.81 97 SER A N 1
ATOM 781 C CA . SER A 1 97 ? 7.241 12.664 3.682 1.00 82.81 97 SER A CA 1
ATOM 782 C C . SER A 1 97 ? 8.367 11.889 2.989 1.00 82.81 97 SER A C 1
ATOM 784 O O . SER A 1 97 ? 9.514 11.968 3.423 1.00 82.81 97 SER A O 1
ATOM 786 N N . ALA A 1 98 ? 8.054 11.071 1.980 1.00 88.19 98 ALA A N 1
ATOM 787 C CA . ALA A 1 98 ? 9.061 10.281 1.285 1.00 88.19 98 ALA A CA 1
ATOM 788 C C . ALA A 1 98 ? 9.961 11.164 0.418 1.00 88.19 98 ALA A C 1
ATOM 790 O O . ALA A 1 98 ? 9.509 12.111 -0.227 1.00 88.19 98 ALA A O 1
ATOM 791 N N . ASP A 1 99 ? 11.234 10.789 0.381 1.00 87.31 99 ASP A N 1
ATOM 792 C CA . ASP A 1 99 ? 12.265 11.406 -0.438 1.00 87.31 99 ASP A CA 1
ATOM 793 C C . ASP A 1 99 ? 12.899 10.321 -1.326 1.00 87.31 99 ASP A C 1
ATOM 795 O O . ASP A 1 99 ? 13.514 9.388 -0.794 1.00 87.31 99 ASP A O 1
ATOM 799 N N . PRO A 1 100 ? 12.751 10.408 -2.664 1.00 88.50 100 PRO A N 1
ATOM 800 C CA . PRO A 1 100 ? 13.347 9.452 -3.593 1.00 88.50 100 PRO A CA 1
ATOM 801 C C . PRO A 1 100 ? 14.873 9.350 -3.509 1.00 88.50 100 PRO A C 1
ATOM 803 O O . PRO A 1 100 ? 15.421 8.314 -3.870 1.00 88.50 100 PRO A O 1
ATOM 806 N N . SER A 1 101 ? 15.574 10.374 -3.009 1.00 89.06 101 SER A N 1
ATOM 807 C CA . SER A 1 101 ? 17.032 10.309 -2.824 1.00 89.06 101 SER A CA 1
ATOM 808 C C . SER A 1 101 ? 17.455 9.341 -1.711 1.00 89.06 101 SER A C 1
ATOM 810 O O . SER A 1 101 ? 18.612 8.934 -1.637 1.00 89.06 101 SER A O 1
ATOM 812 N N . GLN A 1 102 ? 16.515 8.947 -0.846 1.00 87.88 102 GLN A N 1
ATOM 813 C CA . GLN A 1 102 ? 16.763 8.087 0.311 1.00 87.88 102 GLN A CA 1
ATOM 814 C C . GLN A 1 102 ? 16.442 6.610 0.056 1.00 87.88 102 GLN A C 1
ATOM 816 O O . GLN A 1 102 ? 16.487 5.806 0.993 1.00 87.88 102 GLN A O 1
ATOM 821 N N . ILE A 1 103 ? 16.084 6.242 -1.176 1.00 92.00 103 ILE A N 1
ATOM 822 C CA . ILE A 1 103 ? 15.841 4.852 -1.565 1.00 92.00 103 ILE A CA 1
ATOM 823 C C . ILE A 1 103 ? 16.944 4.365 -2.503 1.00 92.00 103 ILE A C 1
ATOM 825 O O . ILE A 1 103 ? 17.482 5.127 -3.302 1.00 92.00 103 ILE A O 1
ATOM 829 N N . ARG A 1 104 ? 17.304 3.083 -2.381 1.00 92.12 104 ARG A N 1
ATOM 830 C CA . ARG A 1 104 ? 18.325 2.468 -3.239 1.00 92.12 104 ARG A CA 1
ATOM 831 C C . ARG A 1 104 ? 17.824 2.409 -4.677 1.00 92.12 104 ARG A C 1
ATOM 833 O O . ARG A 1 104 ? 16.620 2.236 -4.893 1.00 92.12 104 ARG A O 1
ATOM 840 N N . GLN A 1 105 ? 18.733 2.511 -5.642 1.00 93.88 105 GLN A N 1
ATOM 841 C CA . GLN A 1 105 ? 18.371 2.309 -7.041 1.00 93.88 105 GLN A CA 1
ATOM 842 C C . GLN A 1 105 ? 18.041 0.834 -7.277 1.00 93.88 105 GLN A C 1
ATOM 844 O O . GLN A 1 105 ? 18.729 -0.029 -6.721 1.00 93.88 105 GLN A O 1
ATOM 849 N N . PRO A 1 106 ? 16.993 0.519 -8.062 1.00 94.56 106 PRO A N 1
ATOM 850 C CA . PRO A 1 106 ? 16.573 -0.860 -8.255 1.00 94.56 106 PRO A CA 1
ATOM 851 C C . PRO A 1 106 ? 17.716 -1.717 -8.773 1.00 94.56 106 PRO A C 1
ATOM 853 O O . PRO A 1 106 ? 17.885 -2.813 -8.267 1.00 94.56 106 PRO A O 1
ATOM 856 N N . GLU A 1 107 ? 18.553 -1.223 -9.680 1.00 94.50 107 GLU A N 1
ATOM 857 C CA . GLU A 1 107 ? 19.684 -1.946 -10.274 1.00 94.50 107 GLU A CA 1
ATOM 858 C C . GLU A 1 107 ? 20.735 -2.439 -9.254 1.00 94.50 107 GLU A C 1
ATOM 860 O O . GLU A 1 107 ? 21.455 -3.393 -9.537 1.00 94.50 107 GLU A O 1
ATOM 865 N N . GLU A 1 108 ? 20.796 -1.849 -8.057 1.00 94.44 108 GLU A N 1
ATOM 866 C CA . GLU A 1 108 ? 21.767 -2.189 -7.002 1.00 94.44 108 GLU A CA 1
ATOM 867 C C . GLU A 1 108 ? 21.256 -3.261 -6.022 1.00 94.44 108 GLU A C 1
ATOM 869 O O . GLU A 1 108 ? 21.987 -3.728 -5.146 1.00 94.44 108 GLU A O 1
ATOM 874 N N . VAL A 1 109 ? 19.981 -3.639 -6.124 1.00 96.81 109 VAL A N 1
ATOM 875 C CA . VAL A 1 109 ? 19.320 -4.574 -5.204 1.00 96.81 109 VAL A CA 1
ATOM 876 C C . VAL A 1 109 ? 19.254 -5.950 -5.854 1.00 96.81 109 VAL A C 1
ATOM 878 O O . VAL A 1 109 ? 18.895 -6.054 -7.020 1.00 96.81 109 VAL A O 1
ATOM 881 N N . THR A 1 110 ? 19.570 -7.032 -5.143 1.00 97.75 110 THR A N 1
ATOM 882 C CA . THR A 1 110 ? 19.406 -8.401 -5.673 1.00 97.75 110 THR A CA 1
ATOM 883 C C . THR A 1 110 ? 17.932 -8.815 -5.695 1.00 97.75 110 THR A C 1
ATOM 885 O O . THR A 1 110 ? 17.147 -8.320 -4.890 1.00 97.75 110 THR A O 1
ATOM 888 N N . ASP A 1 111 ? 17.545 -9.740 -6.583 1.00 97.69 111 ASP A N 1
ATOM 889 C CA . ASP A 1 111 ? 16.134 -10.145 -6.755 1.00 97.69 111 ASP A CA 1
ATOM 890 C C . ASP A 1 111 ? 15.472 -10.547 -5.427 1.00 97.69 111 ASP A C 1
ATOM 892 O O . ASP A 1 111 ? 14.440 -9.997 -5.049 1.00 97.69 111 ASP A O 1
ATOM 896 N N . GLY A 1 112 ? 16.131 -11.410 -4.644 1.00 96.69 112 GLY A N 1
ATOM 897 C CA . GLY A 1 112 ? 15.629 -11.863 -3.340 1.00 96.69 112 GLY A CA 1
ATOM 898 C C . GLY A 1 112 ? 15.533 -10.777 -2.257 1.00 96.69 112 GLY A C 1
ATOM 899 O O . GLY A 1 112 ? 15.027 -11.048 -1.171 1.00 96.69 112 GLY A O 1
ATOM 900 N N . LYS A 1 113 ? 16.018 -9.558 -2.520 1.00 97.75 113 LYS A N 1
ATOM 901 C CA . LYS A 1 113 ? 15.956 -8.408 -1.604 1.00 97.75 113 LYS A CA 1
ATOM 902 C C . LYS A 1 113 ? 15.040 -7.288 -2.089 1.00 97.75 113 LYS A C 1
ATOM 904 O O . LYS A 1 113 ? 14.870 -6.310 -1.360 1.00 97.75 113 LYS A O 1
ATOM 909 N N . LEU A 1 114 ? 14.431 -7.414 -3.270 1.00 98.12 114 LEU A N 1
ATOM 910 C CA . LEU A 1 114 ? 13.530 -6.398 -3.822 1.00 98.12 114 LEU A CA 1
ATOM 911 C C . LEU A 1 114 ? 12.327 -6.142 -2.908 1.00 98.12 114 LEU A C 1
ATOM 913 O O . LEU A 1 114 ? 12.028 -4.994 -2.584 1.00 98.12 114 LEU A O 1
ATOM 917 N N . GLU A 1 115 ? 11.673 -7.205 -2.442 1.00 96.75 115 GLU A N 1
ATOM 918 C CA . GLU A 1 115 ? 10.500 -7.087 -1.575 1.00 96.75 115 GLU A CA 1
ATOM 919 C C . GLU A 1 115 ? 10.828 -6.366 -0.259 1.00 96.75 115 GLU A C 1
ATOM 921 O O . GLU A 1 115 ? 10.210 -5.351 0.057 1.00 96.75 115 GLU A O 1
ATOM 926 N N . GLU A 1 116 ? 11.854 -6.821 0.463 1.00 96.69 116 GLU A N 1
ATOM 927 C CA . GLU A 1 116 ? 12.307 -6.193 1.712 1.00 96.69 116 GLU A CA 1
ATOM 928 C C . GLU A 1 116 ? 12.698 -4.722 1.491 1.00 96.69 116 GLU A C 1
ATOM 930 O O . GLU A 1 116 ? 12.296 -3.825 2.234 1.00 96.69 116 GLU A O 1
ATOM 935 N N . THR A 1 117 ? 13.452 -4.446 0.424 1.00 97.38 117 THR A N 1
ATOM 936 C CA . THR A 1 117 ? 14.000 -3.106 0.176 1.00 97.38 117 THR A CA 1
ATOM 937 C C . THR A 1 117 ? 12.914 -2.080 -0.146 1.00 97.38 117 THR A C 1
ATOM 939 O O . THR A 1 117 ? 13.032 -0.928 0.279 1.00 97.38 117 THR A O 1
ATOM 942 N N . TYR A 1 118 ? 11.862 -2.471 -0.873 1.00 97.88 118 TYR A N 1
ATOM 943 C CA . TYR A 1 118 ? 10.867 -1.527 -1.393 1.00 97.88 118 TYR A CA 1
ATOM 944 C C . TYR A 1 118 ? 9.481 -1.640 -0.753 1.00 97.88 118 TYR A C 1
ATOM 946 O O . TYR A 1 118 ? 8.785 -0.632 -0.622 1.00 97.88 118 TYR A O 1
ATOM 954 N N . LEU A 1 119 ? 9.063 -2.840 -0.351 1.00 97.56 119 LEU A N 1
ATOM 955 C CA . LEU A 1 119 ? 7.703 -3.110 0.123 1.00 97.56 119 LEU A CA 1
ATOM 956 C C . LEU A 1 119 ? 7.617 -3.243 1.644 1.00 97.56 119 LEU A C 1
ATOM 958 O O . LEU A 1 119 ? 6.515 -3.088 2.172 1.00 97.56 119 LEU A O 1
ATOM 962 N N . ASP A 1 120 ? 8.745 -3.404 2.344 1.00 95.81 120 ASP A N 1
ATOM 963 C CA . ASP A 1 120 ? 8.827 -3.298 3.812 1.00 95.81 120 ASP A CA 1
ATOM 964 C C . ASP A 1 120 ? 9.381 -1.941 4.278 1.00 95.81 120 ASP A C 1
ATOM 966 O O . ASP A 1 120 ? 9.153 -1.525 5.414 1.00 95.81 120 ASP A O 1
ATOM 970 N N . ASN A 1 121 ? 10.043 -1.192 3.390 1.00 94.88 121 ASN A N 1
ATOM 971 C CA . ASN A 1 121 ? 10.528 0.155 3.677 1.00 94.88 121 ASN A CA 1
ATOM 972 C C . ASN A 1 121 ? 9.392 1.198 3.570 1.00 94.88 121 ASN A C 1
ATOM 974 O O . ASN A 1 121 ? 8.854 1.408 2.478 1.00 94.88 121 ASN A O 1
ATOM 978 N N . PRO A 1 122 ? 9.053 1.934 4.649 1.00 93.38 122 PRO A N 1
ATOM 979 C CA . PRO A 1 122 ? 7.963 2.911 4.635 1.00 93.38 122 PRO A CA 1
ATOM 980 C C . PRO A 1 122 ? 8.088 4.002 3.561 1.00 93.38 122 PRO A C 1
ATOM 982 O O . PRO A 1 122 ? 7.076 4.403 2.985 1.00 93.38 122 PRO A O 1
ATOM 985 N N . LYS A 1 123 ? 9.309 4.470 3.271 1.00 93.50 123 LYS A N 1
ATOM 986 C CA . LYS A 1 123 ? 9.557 5.541 2.292 1.00 93.50 123 LYS A CA 1
ATOM 987 C C . LYS A 1 123 ? 9.326 5.041 0.869 1.00 93.50 123 LYS A C 1
ATOM 989 O O . LYS A 1 123 ? 8.618 5.679 0.096 1.00 93.50 123 LYS A O 1
ATOM 994 N N . ALA A 1 124 ? 9.855 3.862 0.548 1.00 96.38 124 ALA A N 1
ATOM 995 C CA . ALA A 1 124 ? 9.642 3.239 -0.753 1.00 96.38 124 ALA A CA 1
ATOM 996 C C . ALA A 1 124 ? 8.165 2.870 -0.978 1.00 96.38 124 ALA A C 1
ATOM 998 O O . ALA A 1 124 ? 7.616 3.166 -2.041 1.00 96.38 124 ALA A O 1
ATOM 999 N N . ARG A 1 125 ? 7.481 2.342 0.050 1.00 96.69 125 ARG A N 1
ATOM 1000 C CA . ARG A 1 125 ? 6.031 2.085 0.005 1.00 96.69 125 ARG A CA 1
ATOM 1001 C C . ARG A 1 125 ? 5.235 3.337 -0.358 1.00 96.69 125 ARG A C 1
ATOM 1003 O O . ARG A 1 125 ? 4.297 3.237 -1.139 1.00 96.69 125 ARG A O 1
ATOM 1010 N N . GLN A 1 126 ? 5.579 4.507 0.188 1.00 95.69 126 GLN A N 1
ATOM 1011 C CA . GLN A 1 126 ? 4.894 5.762 -0.154 1.00 95.69 126 GLN A CA 1
ATOM 1012 C C . GLN A 1 126 ? 5.083 6.137 -1.627 1.00 95.69 126 GLN A C 1
ATOM 1014 O O . GLN A 1 126 ? 4.106 6.501 -2.280 1.00 95.69 126 GLN A O 1
ATOM 1019 N N . ILE A 1 127 ? 6.303 6.002 -2.155 1.00 96.56 127 ILE A N 1
ATOM 1020 C CA . ILE A 1 127 ? 6.612 6.298 -3.562 1.00 96.56 127 ILE A CA 1
ATOM 1021 C C . ILE A 1 127 ? 5.797 5.398 -4.495 1.00 96.56 127 ILE A C 1
ATOM 1023 O O . ILE A 1 127 ? 5.110 5.891 -5.393 1.00 96.56 127 ILE A O 1
ATOM 1027 N N . LEU A 1 128 ? 5.803 4.089 -4.240 1.00 97.56 128 LEU A N 1
ATOM 1028 C CA . LEU A 1 128 ? 5.030 3.118 -5.018 1.00 97.56 128 LEU A CA 1
ATOM 1029 C C . LEU A 1 128 ? 3.521 3.360 -4.894 1.00 97.56 128 LEU A C 1
ATOM 1031 O O . LEU A 1 128 ? 2.808 3.348 -5.892 1.00 97.56 128 LEU A O 1
ATOM 1035 N N . HIS A 1 129 ? 3.032 3.629 -3.682 1.00 96.50 129 HIS A N 1
ATOM 1036 C CA . HIS A 1 129 ? 1.611 3.843 -3.415 1.00 96.50 129 HIS A CA 1
ATOM 1037 C C . HIS A 1 129 ? 1.053 5.037 -4.185 1.00 96.50 129 HIS A C 1
ATOM 1039 O O . HIS A 1 129 ? -0.013 4.944 -4.778 1.00 96.50 129 HIS A O 1
ATOM 1045 N N . VAL A 1 130 ? 1.750 6.172 -4.145 1.00 95.00 130 VAL A N 1
ATOM 1046 C CA . VAL A 1 130 ? 1.286 7.422 -4.761 1.00 95.00 130 VAL A CA 1
ATOM 1047 C C . VAL A 1 130 ? 1.274 7.331 -6.285 1.00 95.00 130 VAL A 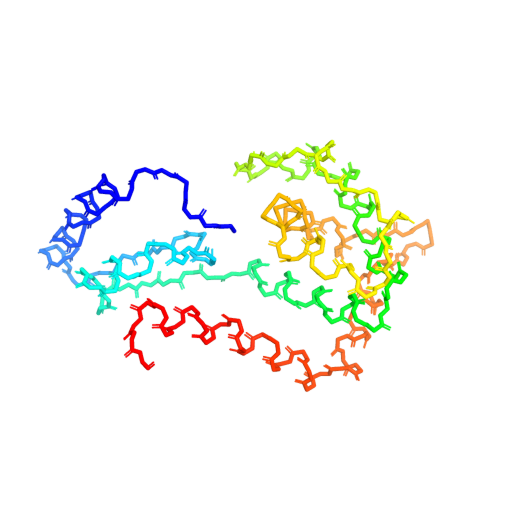C 1
ATOM 1049 O O . VAL A 1 130 ? 0.404 7.906 -6.931 1.00 95.00 130 VAL A O 1
ATOM 1052 N N . THR A 1 131 ? 2.198 6.567 -6.859 1.00 96.69 131 THR A N 1
ATOM 1053 C CA . THR A 1 131 ? 2.409 6.503 -8.312 1.00 96.69 131 THR A CA 1
ATOM 1054 C C . THR A 1 131 ? 1.599 5.410 -9.010 1.00 96.69 131 THR A C 1
ATOM 1056 O O . THR A 1 131 ? 1.745 5.212 -10.217 1.00 96.69 131 THR A O 1
ATOM 1059 N N . PHE A 1 132 ? 0.710 4.709 -8.291 1.00 97.00 132 PHE A N 1
ATOM 1060 C CA . PHE A 1 132 ? -0.098 3.612 -8.843 1.00 97.00 132 PHE A CA 1
ATOM 1061 C C . PHE A 1 132 ? -0.881 4.025 -10.100 1.00 97.00 132 PHE A C 1
ATOM 1063 O O . PHE A 1 132 ? -0.970 3.251 -11.051 1.00 97.00 132 PHE A O 1
ATOM 1070 N N . GLY A 1 133 ? -1.420 5.252 -10.115 1.00 96.56 133 GLY A N 1
ATOM 1071 C CA . GLY A 1 133 ? -2.179 5.795 -11.237 1.00 96.56 133 GLY A CA 1
ATOM 1072 C C . GLY A 1 133 ? -1.319 5.850 -12.492 1.00 96.56 133 GLY A C 1
ATOM 1073 O O . GLY A 1 133 ? -1.657 5.201 -13.480 1.00 96.56 133 GLY A O 1
ATOM 1074 N N . SER A 1 134 ? -0.165 6.521 -12.409 1.00 97.00 134 SER A N 1
ATOM 1075 C CA . SER A 1 134 ? 0.795 6.591 -13.513 1.00 97.00 134 SER A CA 1
ATOM 1076 C C . SER A 1 134 ? 1.268 5.211 -13.953 1.00 97.00 134 SER A C 1
ATOM 1078 O O . SER A 1 134 ? 1.315 4.952 -15.149 1.00 97.00 134 SER A O 1
ATOM 1080 N N . VAL A 1 135 ? 1.587 4.300 -13.027 1.00 98.19 135 VAL A N 1
ATOM 1081 C CA . VAL A 1 135 ? 2.035 2.938 -13.378 1.00 98.19 135 VAL A CA 1
ATOM 1082 C C . VAL A 1 135 ? 0.955 2.192 -14.172 1.00 98.19 135 VAL A C 1
ATOM 1084 O O . VAL A 1 135 ? 1.236 1.583 -15.204 1.00 98.19 135 VAL A O 1
ATOM 1087 N N . LEU A 1 136 ? -0.302 2.250 -13.732 1.00 98.00 136 LEU A N 1
ATOM 1088 C CA . LEU A 1 136 ? -1.394 1.520 -14.380 1.00 98.00 136 LEU A CA 1
ATOM 1089 C C . LEU A 1 136 ? -1.916 2.201 -15.653 1.00 98.00 136 LEU A C 1
ATOM 1091 O O . LEU A 1 136 ? -2.597 1.543 -16.446 1.00 98.00 136 LEU A O 1
ATOM 1095 N N . SER A 1 137 ? -1.596 3.482 -15.865 1.00 97.69 137 SER A N 1
ATOM 1096 C CA . SER A 1 137 ? -1.998 4.247 -17.047 1.00 97.69 137 SER A CA 1
ATOM 1097 C C . SER A 1 137 ? -0.864 4.551 -18.032 1.00 97.69 137 SER A C 1
ATOM 1099 O O . SER A 1 137 ? -1.129 5.124 -19.089 1.00 97.69 137 SER A O 1
ATOM 1101 N N . ALA A 1 138 ? 0.386 4.209 -17.720 1.00 97.62 138 ALA A N 1
ATOM 1102 C CA . ALA A 1 138 ? 1.511 4.491 -18.604 1.00 97.62 138 ALA A CA 1
ATOM 1103 C C . ALA A 1 138 ? 1.392 3.702 -19.915 1.00 97.62 138 ALA A C 1
ATOM 1105 O O . ALA A 1 138 ? 1.103 2.500 -19.910 1.00 97.62 138 ALA A O 1
ATOM 1106 N N . ARG A 1 139 ? 1.634 4.382 -21.039 1.00 97.44 139 ARG A N 1
ATOM 1107 C CA . ARG A 1 139 ? 1.603 3.802 -22.385 1.00 97.44 139 ARG A CA 1
ATOM 1108 C C . ARG A 1 139 ? 2.906 4.064 -23.128 1.00 97.44 139 ARG A C 1
ATOM 1110 O O . ARG A 1 139 ? 3.520 5.108 -22.926 1.00 97.44 139 ARG A O 1
ATOM 1117 N N . GLY A 1 140 ? 3.304 3.110 -23.963 1.00 94.44 140 GLY A N 1
ATOM 1118 C CA . GLY A 1 140 ? 4.406 3.272 -24.907 1.00 94.44 140 GLY A CA 1
ATOM 1119 C C . GLY A 1 140 ? 3.989 4.066 -26.143 1.00 94.44 140 GLY A C 1
ATOM 1120 O O . GLY A 1 140 ? 2.812 4.383 -26.329 1.00 94.44 140 GLY A O 1
ATOM 1121 N N . GLU A 1 141 ? 4.957 4.353 -27.012 1.00 93.94 141 GLU A N 1
ATOM 1122 C CA . GLU A 1 141 ? 4.724 5.038 -28.294 1.00 93.94 141 GLU A CA 1
ATOM 1123 C C . GLU A 1 141 ? 3.765 4.261 -29.211 1.00 93.94 141 GLU A C 1
ATOM 1125 O O . GLU A 1 141 ? 3.005 4.852 -29.972 1.00 93.94 141 GLU A O 1
ATOM 1130 N N . ASP A 1 142 ? 3.738 2.933 -29.085 1.00 94.31 142 ASP A N 1
ATOM 1131 C CA . ASP A 1 142 ? 2.826 2.035 -29.799 1.00 94.31 142 ASP A CA 1
ATOM 1132 C C . ASP A 1 142 ? 1.394 2.009 -29.218 1.00 94.31 142 ASP A C 1
ATOM 1134 O O . ASP A 1 142 ? 0.538 1.248 -29.676 1.00 94.31 142 ASP A O 1
ATOM 1138 N N . GLY A 1 143 ? 1.126 2.820 -28.190 1.00 94.94 143 GLY A N 1
ATOM 1139 C CA . GLY A 1 143 ? -0.166 2.936 -27.518 1.00 94.94 143 GLY A CA 1
ATOM 1140 C C . GLY A 1 143 ? -0.497 1.794 -26.553 1.00 94.94 143 GLY A C 1
ATOM 1141 O O . GLY A 1 143 ? -1.561 1.837 -25.922 1.00 94.94 143 GLY A O 1
ATOM 1142 N N . ARG A 1 144 ? 0.380 0.793 -26.400 1.00 95.75 144 ARG A N 1
ATOM 1143 C CA . ARG A 1 144 ? 0.182 -0.320 -25.461 1.00 95.75 144 ARG A CA 1
ATOM 1144 C C . ARG A 1 144 ? 0.518 0.105 -24.039 1.00 95.75 144 ARG A C 1
ATOM 1146 O O . ARG A 1 144 ? 1.343 0.988 -23.819 1.00 95.75 144 ARG A O 1
ATOM 1153 N N . TRP A 1 145 ? -0.118 -0.527 -23.055 1.00 98.00 145 TRP A N 1
ATOM 1154 C CA . TRP A 1 145 ? 0.200 -0.275 -21.652 1.00 98.00 145 TRP A CA 1
ATOM 1155 C C . TRP A 1 145 ? 1.605 -0.782 -21.318 1.00 98.00 145 TRP A C 1
ATOM 1157 O O . TRP A 1 145 ? 1.920 -1.936 -21.600 1.00 98.00 145 TRP A O 1
ATOM 1167 N N . LEU A 1 146 ? 2.419 0.048 -20.662 1.00 97.75 146 LEU A N 1
ATOM 1168 C CA . LEU A 1 146 ? 3.791 -0.326 -20.298 1.00 97.75 146 LEU A CA 1
ATOM 1169 C C . LEU A 1 146 ? 3.819 -1.431 -19.234 1.00 97.75 146 LEU A C 1
ATOM 1171 O O . LEU A 1 146 ? 4.544 -2.415 -19.371 1.00 97.75 146 LEU A O 1
ATOM 1175 N N . PHE A 1 147 ? 3.001 -1.283 -18.186 1.00 98.50 147 PHE A N 1
ATOM 1176 C CA . PHE A 1 147 ? 3.052 -2.162 -17.012 1.00 98.50 147 PHE A CA 1
ATOM 1177 C C . PHE A 1 147 ? 1.759 -2.944 -16.786 1.00 98.50 147 PHE A C 1
ATOM 1179 O O . PHE A 1 147 ? 1.809 -4.115 -16.418 1.00 98.50 147 PHE A O 1
ATOM 1186 N N . ARG A 1 148 ? 0.598 -2.323 -17.032 1.00 98.25 148 ARG A N 1
ATOM 1187 C CA . ARG A 1 148 ? -0.725 -2.848 -16.650 1.00 98.25 148 ARG A CA 1
ATOM 1188 C C . ARG A 1 148 ? -0.957 -4.304 -17.057 1.00 98.25 148 ARG A C 1
ATOM 1190 O O . ARG A 1 148 ? -1.349 -5.112 -16.218 1.00 98.25 148 ARG A O 1
ATOM 1197 N N . ASP A 1 149 ? -0.729 -4.638 -18.325 1.00 98.19 149 ASP A N 1
ATOM 1198 C CA . ASP A 1 149 ? -1.035 -5.976 -18.842 1.00 98.19 149 ASP A CA 1
ATOM 1199 C C . ASP A 1 149 ? -0.046 -7.027 -18.326 1.00 98.19 149 ASP A C 1
ATOM 1201 O O . ASP A 1 149 ? -0.439 -8.160 -18.049 1.00 98.19 149 ASP A O 1
ATOM 1205 N N . ARG A 1 150 ? 1.222 -6.642 -18.128 1.00 98.50 150 ARG A N 1
ATOM 1206 C CA . ARG A 1 150 ? 2.252 -7.513 -17.542 1.00 98.50 150 ARG A CA 1
ATOM 1207 C C . ARG A 1 150 ? 1.975 -7.772 -16.059 1.00 98.50 150 ARG A C 1
ATOM 1209 O O . ARG A 1 150 ? 1.995 -8.925 -15.648 1.00 98.50 150 ARG A O 1
ATOM 1216 N N . ILE A 1 151 ? 1.613 -6.735 -15.295 1.00 98.62 151 ILE A N 1
ATOM 1217 C CA . ILE A 1 151 ? 1.171 -6.863 -13.895 1.00 98.62 151 ILE A CA 1
ATOM 1218 C C . ILE A 1 151 ? -0.023 -7.815 -13.820 1.00 98.62 151 ILE A C 1
ATOM 1220 O O . ILE A 1 151 ? 0.009 -8.786 -13.070 1.00 98.62 151 ILE A O 1
ATOM 1224 N N . LYS A 1 152 ? -1.066 -7.573 -14.626 1.00 98.44 152 LYS A N 1
ATOM 1225 C CA . LYS A 1 152 ? -2.275 -8.404 -14.621 1.00 98.44 152 LYS A CA 1
ATOM 1226 C C . LYS A 1 152 ? -1.960 -9.866 -14.939 1.00 98.44 152 LYS A C 1
ATOM 1228 O O . LYS A 1 152 ? -2.509 -10.739 -14.279 1.00 98.44 152 LYS A O 1
ATOM 1233 N N . ARG A 1 153 ? -1.088 -10.129 -15.917 1.00 98.62 153 ARG A N 1
ATOM 1234 C CA . ARG A 1 153 ? -0.665 -11.490 -16.268 1.00 98.62 153 ARG A CA 1
ATOM 1235 C C . ARG A 1 153 ? -0.027 -12.199 -15.076 1.00 98.62 153 ARG A C 1
ATOM 1237 O O . ARG A 1 153 ? -0.519 -13.246 -14.688 1.00 98.62 153 ARG A O 1
ATOM 1244 N N . VAL A 1 154 ? 0.991 -11.596 -14.457 1.00 98.75 154 VAL A N 1
ATOM 1245 C CA . VAL A 1 154 ? 1.691 -12.207 -13.314 1.00 98.75 154 VAL A CA 1
ATOM 1246 C C . VAL A 1 154 ? 0.733 -12.478 -12.151 1.00 98.75 154 VAL A C 1
ATOM 1248 O O . VAL A 1 154 ? 0.807 -13.537 -11.540 1.00 98.75 154 VAL A O 1
ATOM 1251 N N . LEU A 1 155 ? -0.192 -11.554 -11.863 1.00 98.62 155 LEU A N 1
ATOM 1252 C CA . LEU A 1 155 ? -1.179 -11.744 -10.796 1.00 98.62 155 LEU A CA 1
ATOM 1253 C C . LEU A 1 155 ? -2.169 -12.878 -11.091 1.00 98.62 155 LEU A C 1
ATOM 1255 O O . LEU A 1 155 ? -2.539 -13.592 -10.168 1.00 98.62 155 LEU A O 1
ATOM 1259 N N . LEU A 1 156 ? -2.590 -13.054 -12.348 1.00 98.56 156 LEU A N 1
ATOM 1260 C CA . LEU A 1 156 ? -3.475 -14.156 -12.744 1.00 98.56 156 LEU A CA 1
ATOM 1261 C C . LEU A 1 156 ? -2.740 -15.502 -12.748 1.00 98.56 156 LEU A C 1
ATOM 1263 O O . LEU A 1 156 ? -3.276 -16.491 -12.264 1.00 98.56 156 LEU A O 1
ATOM 1267 N N . ASP A 1 157 ? -1.493 -15.534 -13.219 1.00 98.62 157 ASP A N 1
ATOM 1268 C CA . ASP A 1 157 ? -0.663 -16.748 -13.224 1.00 98.62 157 ASP A CA 1
ATOM 1269 C C . ASP A 1 157 ? -0.280 -17.206 -11.797 1.00 98.62 157 ASP A C 1
ATOM 1271 O O . ASP A 1 157 ? 0.159 -18.343 -11.593 1.00 98.62 157 ASP A O 1
ATOM 1275 N N . ARG A 1 158 ? -0.419 -16.312 -10.807 1.00 98.50 158 ARG A N 1
ATOM 1276 C CA . ARG A 1 158 ? -0.100 -16.508 -9.382 1.00 98.50 158 ARG A CA 1
ATOM 1277 C C . ARG A 1 158 ? -1.288 -16.177 -8.474 1.00 98.50 158 ARG A C 1
ATOM 1279 O O . ARG A 1 158 ? -1.094 -15.660 -7.376 1.00 98.50 158 ARG A O 1
ATOM 1286 N N . GLU A 1 159 ? -2.507 -16.457 -8.932 1.00 98.25 159 GLU A N 1
ATOM 1287 C CA . GLU A 1 159 ? -3.746 -16.032 -8.263 1.00 98.25 159 GLU A CA 1
ATOM 1288 C C . GLU A 1 159 ? -3.848 -16.518 -6.807 1.00 98.25 159 GLU A C 1
ATOM 1290 O O . GLU A 1 159 ? -4.153 -15.724 -5.918 1.00 98.25 159 GLU A O 1
ATOM 1295 N N . GLU A 1 160 ? -3.534 -17.790 -6.542 1.00 98.56 160 GLU A N 1
ATOM 1296 C CA . GLU A 1 160 ? -3.596 -18.359 -5.188 1.00 98.56 160 GLU A CA 1
ATOM 1297 C C . GLU A 1 160 ? -2.634 -17.642 -4.228 1.00 98.56 160 GLU A C 1
ATOM 1299 O O . GLU A 1 160 ? -3.058 -17.136 -3.188 1.00 98.56 160 GLU A O 1
ATOM 1304 N N . GLU A 1 161 ? -1.359 -17.497 -4.607 1.00 98.56 161 GLU A N 1
ATOM 1305 C CA . GLU A 1 161 ? -0.368 -16.780 -3.793 1.00 98.56 161 GLU A CA 1
ATOM 1306 C C . GLU A 1 161 ? -0.749 -15.302 -3.619 1.00 98.56 161 GLU A C 1
ATOM 1308 O O . GLU A 1 161 ? -0.596 -14.732 -2.535 1.00 98.56 161 GLU A O 1
ATOM 1313 N N . TYR A 1 162 ? -1.277 -14.668 -4.669 1.00 98.44 162 TYR A N 1
ATOM 1314 C CA . TYR A 1 162 ? -1.762 -13.296 -4.597 1.00 98.44 162 TYR A CA 1
ATOM 1315 C C . TYR A 1 162 ? -2.861 -13.145 -3.537 1.00 98.44 162 TYR A C 1
ATOM 1317 O O . TYR A 1 162 ? -2.781 -12.251 -2.683 1.00 98.44 162 TYR A O 1
ATOM 1325 N N . TYR A 1 163 ? -3.851 -14.037 -3.533 1.00 98.19 163 TYR A N 1
ATOM 1326 C CA . TYR A 1 163 ? -4.911 -14.032 -2.528 1.00 98.19 163 TYR A CA 1
ATOM 1327 C C . TYR A 1 163 ? -4.398 -14.342 -1.128 1.00 98.19 163 TYR A C 1
ATOM 1329 O O . TYR A 1 163 ? -4.846 -13.695 -0.178 1.00 98.19 163 TYR A O 1
ATOM 1337 N N . GLU A 1 164 ? -3.444 -15.255 -0.973 1.00 98.50 164 GLU A N 1
ATOM 1338 C CA . GLU A 1 164 ? -2.822 -15.533 0.322 1.00 98.50 164 GLU A CA 1
ATOM 1339 C C . GLU A 1 164 ? -2.098 -14.306 0.884 1.00 98.50 164 GLU A C 1
ATOM 1341 O O . GLU A 1 164 ? -2.292 -13.953 2.052 1.00 98.50 164 GLU A O 1
ATOM 1346 N N . VAL A 1 165 ? -1.310 -13.612 0.058 1.00 98.12 165 VAL A N 1
ATOM 1347 C CA . VAL A 1 165 ? -0.567 -12.410 0.466 1.00 98.12 165 VAL A CA 1
ATOM 1348 C C . VAL A 1 165 ? -1.522 -11.293 0.886 1.00 98.12 165 VAL A C 1
ATOM 1350 O O . VAL A 1 165 ? -1.367 -10.734 1.978 1.00 98.12 165 VAL A O 1
ATOM 1353 N N . ILE A 1 166 ? -2.551 -11.011 0.081 1.00 97.44 166 ILE A N 1
ATOM 1354 C CA . ILE A 1 166 ? -3.566 -10.003 0.419 1.00 97.44 166 ILE A CA 1
ATOM 1355 C C . ILE A 1 166 ? -4.315 -10.397 1.691 1.00 97.44 166 ILE A C 1
ATOM 1357 O O . ILE A 1 166 ? -4.455 -9.580 2.605 1.00 97.44 166 ILE A O 1
ATOM 1361 N N . SER A 1 167 ? -4.757 -11.651 1.788 1.00 97.81 167 SER A N 1
ATOM 1362 C CA . SER A 1 167 ? -5.521 -12.145 2.936 1.00 97.81 167 SER A CA 1
ATOM 1363 C C . SER A 1 167 ? -4.711 -12.069 4.220 1.00 97.81 167 SER A C 1
ATOM 1365 O O . SER A 1 167 ? -5.223 -11.595 5.232 1.00 97.81 167 SER A O 1
ATOM 1367 N N . LYS A 1 168 ? -3.434 -12.466 4.191 1.00 98.00 168 LYS A N 1
ATOM 1368 C CA . LYS A 1 168 ? -2.525 -12.359 5.338 1.00 98.00 168 LYS A CA 1
ATOM 1369 C C . LYS A 1 168 ? -2.343 -10.905 5.770 1.00 98.00 168 LYS A C 1
ATOM 1371 O O . LYS A 1 168 ? -2.397 -10.604 6.963 1.00 98.00 168 LYS A O 1
ATOM 1376 N N . HIS A 1 169 ? -2.159 -9.997 4.813 1.00 97.75 169 HIS A N 1
ATOM 1377 C CA . HIS A 1 169 ? -1.959 -8.583 5.107 1.00 97.75 169 HIS A CA 1
ATOM 1378 C C . HIS A 1 169 ? -3.216 -7.932 5.704 1.00 97.75 169 HIS A C 1
ATOM 1380 O O . HIS A 1 169 ? -3.128 -7.238 6.720 1.00 97.75 169 HIS A O 1
ATOM 1386 N N . ILE A 1 170 ? -4.396 -8.189 5.131 1.00 97.31 170 ILE A N 1
ATOM 1387 C CA . ILE A 1 170 ? -5.672 -7.677 5.652 1.00 97.31 170 ILE A CA 1
ATOM 1388 C C . ILE A 1 170 ? -6.022 -8.326 6.992 1.00 97.31 170 ILE A C 1
ATOM 1390 O O . ILE A 1 170 ? -6.429 -7.617 7.909 1.00 97.31 170 ILE A O 1
ATOM 1394 N N . ARG A 1 171 ? -5.789 -9.631 7.166 1.00 97.31 171 ARG A N 1
ATOM 1395 C CA . ARG A 1 171 ? -5.999 -10.317 8.449 1.00 97.31 171 ARG A CA 1
ATOM 1396 C C . ARG A 1 171 ? -5.215 -9.651 9.574 1.00 97.31 171 ARG A C 1
ATOM 1398 O O . ARG A 1 171 ? -5.806 -9.337 10.599 1.00 97.31 171 ARG A O 1
ATOM 1405 N N . LYS A 1 172 ? -3.944 -9.303 9.341 1.00 97.31 172 LYS A N 1
ATOM 1406 C CA . LYS A 1 172 ? -3.140 -8.552 10.316 1.00 97.31 172 LYS A CA 1
ATOM 1407 C C . LYS A 1 172 ? -3.818 -7.245 10.749 1.00 97.31 172 LYS A C 1
ATOM 1409 O O . LYS A 1 172 ? -3.745 -6.890 11.920 1.00 97.31 172 LYS A O 1
ATOM 1414 N N . HIS A 1 173 ? -4.470 -6.523 9.831 1.00 97.56 173 HIS A N 1
ATOM 1415 C CA . HIS A 1 173 ? -5.214 -5.302 10.171 1.00 97.56 173 HIS A CA 1
ATOM 1416 C C . HIS A 1 173 ? -6.417 -5.610 11.065 1.00 97.56 173 HIS A C 1
ATOM 1418 O O . HIS A 1 173 ? -6.642 -4.901 12.044 1.00 97.56 173 HIS A O 1
ATOM 1424 N N . LEU A 1 174 ? -7.169 -6.662 10.729 1.00 96.94 174 LEU A N 1
ATOM 1425 C CA . LEU A 1 174 ? -8.349 -7.076 11.482 1.00 96.94 174 LEU A CA 1
ATOM 1426 C C . LEU A 1 174 ? -7.979 -7.513 12.904 1.00 96.94 174 LEU A C 1
ATOM 1428 O O . LEU A 1 174 ? -8.535 -6.985 13.861 1.00 96.94 174 LEU A O 1
ATOM 1432 N N . GLU A 1 175 ? -6.999 -8.405 13.041 1.00 96.69 175 GLU A N 1
ATOM 1433 C CA . GLU A 1 175 ? -6.522 -8.927 14.331 1.00 96.69 175 GLU A CA 1
ATOM 1434 C C . GLU A 1 175 ? -5.941 -7.809 15.209 1.00 96.69 175 GLU A C 1
ATOM 1436 O O . GLU A 1 175 ? -6.220 -7.738 16.405 1.00 96.69 175 GLU A O 1
ATOM 1441 N N . SER A 1 176 ? -5.190 -6.875 14.609 1.00 96.50 176 SER A N 1
ATOM 1442 C CA . SER A 1 176 ? -4.593 -5.751 15.345 1.00 96.50 176 SER A CA 1
ATOM 1443 C C . SER A 1 176 ? -5.628 -4.750 15.867 1.00 96.50 176 SER A C 1
ATOM 1445 O O . SER A 1 176 ? -5.358 -4.069 16.855 1.00 96.50 176 SER A O 1
ATOM 1447 N N . LEU A 1 177 ? -6.774 -4.610 15.189 1.00 96.88 177 LEU A N 1
ATOM 1448 C CA . LEU A 1 177 ? -7.805 -3.629 15.536 1.00 96.88 177 LEU A CA 1
ATOM 1449 C C . LEU A 1 177 ? -8.935 -4.219 16.385 1.00 96.88 177 LEU A C 1
ATOM 1451 O O . LEU A 1 177 ? -9.411 -3.550 17.296 1.00 96.88 177 LEU A O 1
ATOM 1455 N N . TRP A 1 178 ? -9.375 -5.442 16.100 1.00 95.31 178 TRP A N 1
ATOM 1456 C CA . TRP A 1 178 ? -10.548 -6.044 16.744 1.00 95.31 178 TRP A CA 1
ATOM 1457 C C . TRP A 1 178 ? -10.231 -7.227 17.663 1.00 95.31 178 TRP A C 1
ATOM 1459 O O . TRP A 1 178 ? -11.160 -7.753 18.266 1.00 95.31 178 TRP A O 1
ATOM 1469 N N . SER A 1 179 ? -8.959 -7.624 17.816 1.00 78.25 179 SER A N 1
ATOM 1470 C CA . SER A 1 179 ? -8.556 -8.766 18.661 1.00 78.25 179 SER A CA 1
ATOM 1471 C C . SER A 1 179 ? -9.383 -10.034 18.388 1.00 78.25 179 SER A C 1
ATOM 1473 O O . SER A 1 179 ? -9.848 -10.690 19.319 1.00 78.25 179 SER A O 1
ATOM 1475 N N . ILE A 1 180 ? -9.602 -10.317 17.099 1.00 67.44 180 ILE A N 1
ATOM 1476 C CA . ILE A 1 180 ? -10.330 -11.488 16.578 1.00 67.44 180 ILE A CA 1
ATOM 1477 C C . ILE A 1 180 ? -9.389 -12.679 16.421 1.00 67.44 180 ILE A C 1
ATOM 1479 O O . ILE A 1 180 ? -8.202 -12.425 16.118 1.00 67.44 180 ILE A O 1
#

pLDDT: mean 95.78, std 4.6, range [67.44, 98.81]

Secondary structure (DSSP, 8-state):
----S-HHHHHHHHHHHHHHHHHS-S--EEETT-TT-TTTHHHHHHHHGGGEEE---HHHHHHHHHHHHHH-HHHHHHHHHHHHHHHHHHGGGS-----GGGS--GGGS-GGGHHHHHHSSHHHHHHHHHTHHHHHH-B-TTS-BSSHHHHHHHHHHTHHHHHHHHHHHHHHHHHHHH--

Sequence (180 aa):
VDYIGDLGEFERTFQIHALIARNFGPYKLSIHSGSDKFSIYPIMGRLAGDIIHLKTAGTSYLESLRIIARHDPSLFREIVKFSIQRFGEDRASYYTSADPSQIRQPEEVTDGKLEETYLDNPKARQILHVTFGSVLSARGEDGRWLFRDRIKRVLLDREEEYYEVISKHIRKHLESLWSI